Protein AF-W4G5K5-F1 (afdb_monomer_lite)

Structure (mmCIF, N/CA/C/O backbone):
data_AF-W4G5K5-F1
#
_entry.id   AF-W4G5K5-F1
#
loop_
_atom_site.group_PDB
_atom_site.id
_atom_site.type_symbol
_atom_site.label_atom_id
_atom_site.label_alt_id
_atom_site.label_comp_id
_atom_site.label_asym_id
_atom_site.label_entity_id
_atom_site.label_seq_id
_atom_site.pdbx_PDB_ins_code
_atom_site.Cartn_x
_atom_site.Cartn_y
_atom_site.Cartn_z
_atom_site.occupancy
_atom_site.B_iso_or_equiv
_atom_site.auth_seq_id
_atom_site.auth_comp_id
_atom_site.auth_asym_id
_atom_site.auth_atom_id
_atom_site.pdbx_PDB_model_num
ATOM 1 N N . MET A 1 1 ? -8.590 -24.365 -39.687 1.00 36.84 1 MET A N 1
ATOM 2 C CA . MET A 1 1 ? -7.495 -23.944 -38.786 1.00 36.84 1 MET A CA 1
ATOM 3 C C . MET A 1 1 ? -7.941 -22.691 -38.053 1.00 36.84 1 MET A C 1
ATOM 5 O O . MET A 1 1 ? -7.846 -21.599 -38.592 1.00 36.84 1 MET A O 1
ATOM 9 N N . THR A 1 2 ? -8.533 -22.855 -36.874 1.00 35.16 2 THR A N 1
ATOM 10 C CA . THR A 1 2 ? -9.077 -21.746 -36.081 1.00 35.16 2 THR A CA 1
ATOM 11 C C . THR A 1 2 ? -8.025 -21.366 -35.047 1.00 35.16 2 THR A C 1
ATOM 13 O O . THR A 1 2 ? -7.795 -22.125 -34.106 1.00 35.16 2 THR A O 1
ATOM 16 N N . MET A 1 3 ? -7.351 -20.229 -35.236 1.00 34.69 3 MET A N 1
ATOM 17 C CA . MET A 1 3 ? -6.474 -19.665 -34.209 1.00 34.69 3 MET A CA 1
ATOM 18 C C . MET A 1 3 ? -7.317 -19.348 -32.970 1.00 34.69 3 MET A C 1
ATOM 20 O O . MET A 1 3 ? -8.146 -18.436 -32.978 1.00 34.69 3 MET A O 1
ATOM 24 N N . ARG A 1 4 ? -7.134 -20.139 -31.909 1.00 44.97 4 ARG A N 1
ATOM 25 C CA . ARG A 1 4 ? -7.655 -19.822 -30.580 1.00 44.97 4 ARG A CA 1
ATOM 26 C C . ARG A 1 4 ? -6.837 -18.648 -30.057 1.00 44.97 4 ARG A C 1
ATOM 28 O O . ARG A 1 4 ? -5.636 -18.781 -29.847 1.00 44.97 4 ARG A O 1
ATOM 35 N N . ARG A 1 5 ? -7.488 -17.495 -29.897 1.00 50.00 5 ARG A N 1
ATOM 36 C CA . ARG A 1 5 ? -6.891 -16.335 -29.228 1.00 50.00 5 ARG A CA 1
ATOM 37 C C . ARG A 1 5 ? -6.496 -16.752 -27.803 1.00 50.00 5 ARG A C 1
ATOM 39 O O . ARG A 1 5 ? -7.291 -17.448 -27.166 1.00 50.00 5 ARG A O 1
ATOM 46 N N . PRO A 1 6 ? -5.318 -16.352 -27.303 1.00 44.94 6 PRO A N 1
ATOM 47 C CA . PRO A 1 6 ? -4.937 -16.623 -25.928 1.00 44.94 6 PRO A CA 1
ATOM 48 C C . PRO A 1 6 ? -5.944 -15.961 -24.982 1.00 44.94 6 PRO A C 1
ATOM 50 O O . PRO A 1 6 ? -6.346 -14.809 -25.167 1.00 44.94 6 PRO A O 1
ATOM 53 N N . VAL A 1 7 ? -6.392 -16.726 -23.990 1.00 53.97 7 VAL A N 1
ATOM 54 C CA . VAL A 1 7 ? -7.164 -16.212 -22.859 1.00 53.97 7 VAL A CA 1
ATOM 55 C C . VAL A 1 7 ? -6.253 -15.282 -22.068 1.00 53.97 7 VAL A C 1
ATOM 57 O O . VAL A 1 7 ? -5.369 -15.727 -21.347 1.00 53.97 7 VAL A O 1
ATOM 60 N N . ASN A 1 8 ? -6.446 -13.980 -22.274 1.00 47.59 8 ASN A N 1
ATOM 61 C CA . ASN A 1 8 ? -5.728 -12.922 -21.580 1.00 47.59 8 ASN A CA 1
ATOM 62 C C . ASN A 1 8 ? -6.267 -12.817 -20.138 1.00 47.59 8 ASN A C 1
ATOM 64 O O . ASN A 1 8 ? -7.453 -12.502 -19.975 1.00 47.59 8 ASN A O 1
ATOM 68 N N . PRO A 1 9 ? -5.447 -13.047 -19.096 1.00 45.88 9 PRO A N 1
ATOM 69 C CA . PRO A 1 9 ? -5.878 -12.961 -17.696 1.00 45.88 9 PRO A CA 1
ATOM 70 C C . PRO A 1 9 ? -6.278 -11.535 -17.269 1.00 45.88 9 PRO A C 1
ATOM 72 O O . PRO A 1 9 ? -6.961 -11.353 -16.266 1.00 45.88 9 PRO A O 1
ATOM 75 N N . CYS A 1 10 ? -5.975 -10.519 -18.083 1.00 43.75 10 CYS A N 1
ATOM 76 C CA . CYS A 1 10 ? -6.300 -9.113 -17.831 1.00 43.75 10 CYS A CA 1
ATOM 77 C C . CYS A 1 10 ? -7.803 -8.749 -17.894 1.00 43.75 10 CYS A C 1
ATOM 79 O O . CYS A 1 10 ? -8.151 -7.585 -17.716 1.00 43.75 10 CYS A O 1
ATOM 81 N N . ARG A 1 11 ? -8.730 -9.687 -18.158 1.00 47.12 11 ARG A N 1
ATOM 82 C CA . ARG A 1 11 ? -10.172 -9.360 -18.289 1.00 47.12 11 ARG A CA 1
ATOM 83 C C . ARG A 1 11 ? -10.982 -9.362 -16.989 1.00 47.12 11 ARG A C 1
ATOM 85 O O . ARG A 1 11 ? -12.155 -9.010 -17.048 1.00 47.12 11 ARG A O 1
ATOM 92 N N . ILE A 1 12 ? -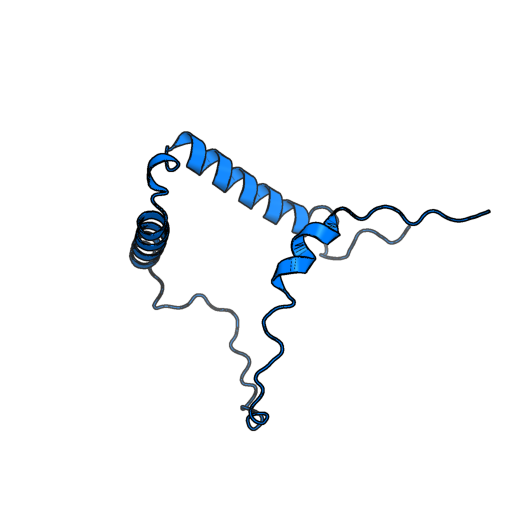10.397 -9.674 -15.832 1.00 42.12 12 ILE A N 1
ATOM 93 C CA . ILE A 1 12 ? -11.116 -9.578 -14.543 1.00 42.12 12 ILE A CA 1
ATOM 94 C C . ILE A 1 12 ? -11.105 -8.140 -13.986 1.00 42.12 12 ILE A C 1
ATOM 96 O O . ILE A 1 12 ? -12.062 -7.726 -13.338 1.00 42.12 12 ILE A O 1
ATOM 100 N N . VAL A 1 13 ? -10.114 -7.317 -14.345 1.00 46.66 13 VAL A N 1
ATOM 101 C CA . VAL A 1 13 ? -10.017 -5.915 -13.879 1.00 46.66 13 VAL A CA 1
ATOM 102 C C . VAL A 1 13 ? -10.787 -4.932 -14.782 1.00 46.66 13 VAL A C 1
ATOM 104 O O . VAL A 1 13 ? -10.948 -3.759 -14.460 1.00 46.66 13 VAL A O 1
ATOM 107 N N . ALA A 1 14 ? -11.351 -5.407 -15.899 1.00 44.88 14 ALA A N 1
ATOM 108 C CA . ALA A 1 14 ? -12.143 -4.584 -16.820 1.00 44.88 14 ALA A CA 1
ATOM 109 C C . ALA A 1 14 ? -13.569 -4.275 -16.314 1.00 44.88 14 ALA A C 1
ATOM 111 O O . ALA A 1 14 ? -14.289 -3.508 -16.952 1.00 44.88 14 ALA A O 1
ATOM 112 N N . SER A 1 15 ? -13.994 -4.848 -15.182 1.00 41.22 15 SER A N 1
ATOM 113 C CA . SER A 1 15 ? -15.380 -4.731 -14.709 1.00 41.22 15 SER A CA 1
ATOM 114 C C . SER A 1 15 ? -15.655 -3.534 -13.786 1.00 41.22 15 SER A C 1
ATOM 116 O O . SER A 1 15 ? -16.816 -3.277 -13.484 1.00 41.22 15 SER A O 1
ATOM 118 N N . ILE A 1 16 ? -14.635 -2.764 -13.381 1.00 44.56 16 ILE A N 1
ATOM 119 C CA . ILE A 1 16 ? -14.818 -1.541 -12.565 1.00 44.56 16 ILE A CA 1
ATOM 120 C C . ILE A 1 16 ? -14.887 -0.271 -13.437 1.00 44.56 16 ILE A C 1
ATOM 122 O O . ILE A 1 16 ? -15.393 0.761 -13.006 1.00 44.56 16 ILE A O 1
ATOM 126 N N . HIS A 1 17 ? -14.500 -0.347 -14.713 1.00 43.38 17 HIS A N 1
ATOM 127 C CA . HIS A 1 17 ? -14.457 0.820 -15.603 1.00 43.38 17 HIS A CA 1
ATOM 128 C C . HIS A 1 17 ? -15.768 1.103 -16.367 1.00 43.38 17 HIS A C 1
ATOM 130 O O . HIS A 1 17 ? -15.801 1.992 -17.212 1.00 43.38 17 HIS A O 1
ATOM 136 N N . HIS A 1 18 ? -16.851 0.358 -16.104 1.00 44.59 18 HIS A N 1
ATOM 137 C CA . HIS A 1 18 ? -18.089 0.444 -16.897 1.00 44.59 18 HIS A CA 1
ATOM 138 C C . HIS A 1 18 ? -19.261 1.168 -16.213 1.00 44.59 18 HIS A C 1
ATOM 140 O O . HIS A 1 18 ? -20.302 1.345 -16.836 1.00 44.59 18 HIS A O 1
ATOM 146 N N . TYR A 1 19 ? -19.130 1.597 -14.952 1.00 46.38 19 TYR A N 1
ATOM 147 C CA . TYR A 1 19 ? -20.270 2.163 -14.209 1.00 46.38 19 TYR A CA 1
ATOM 148 C C . TYR A 1 19 ? -20.322 3.699 -14.144 1.00 46.38 19 TYR A C 1
ATOM 150 O O . TYR A 1 19 ? -21.282 4.253 -13.619 1.00 46.38 19 TYR A O 1
ATOM 158 N N . CYS A 1 20 ? -19.344 4.414 -14.710 1.00 38.50 20 CYS A N 1
ATOM 159 C CA . CYS A 1 20 ? -19.255 5.877 -14.604 1.00 38.50 20 CYS A CA 1
ATOM 160 C C . CYS A 1 20 ? -19.504 6.595 -15.949 1.00 38.50 20 CYS A C 1
ATOM 162 O O . CYS A 1 20 ? -18.790 7.525 -16.310 1.00 38.50 20 CYS A O 1
ATOM 164 N N . THR A 1 21 ? -20.483 6.139 -16.741 1.00 49.56 21 THR A N 1
ATOM 165 C CA . THR A 1 21 ? -20.760 6.668 -18.100 1.00 49.56 21 THR A CA 1
ATOM 166 C C . THR A 1 21 ? -22.190 7.206 -18.272 1.00 49.56 21 THR A C 1
ATOM 168 O O . THR A 1 21 ? -22.740 7.135 -19.362 1.00 49.56 21 THR A O 1
ATOM 171 N N . MET A 1 22 ? -22.837 7.754 -17.232 1.00 48.22 22 MET A N 1
ATOM 172 C CA . MET A 1 22 ? -24.192 8.335 -17.379 1.00 48.22 22 MET A CA 1
ATOM 173 C C . MET A 1 22 ? -24.425 9.698 -16.708 1.00 48.22 22 MET A C 1
ATOM 175 O O . MET A 1 22 ? -25.541 10.000 -16.298 1.00 48.22 22 MET A O 1
ATOM 179 N N . ALA A 1 23 ? -23.423 10.577 -16.653 1.00 51.25 23 ALA A N 1
ATOM 180 C CA . ALA A 1 23 ? -23.683 11.989 -16.353 1.00 51.25 23 ALA A CA 1
ATOM 181 C C . ALA A 1 23 ? -22.598 12.907 -16.933 1.00 51.25 23 ALA A C 1
ATOM 183 O O . ALA A 1 23 ? -21.572 13.136 -16.303 1.00 51.25 23 ALA A O 1
ATOM 184 N N . THR A 1 24 ? -22.827 13.469 -18.121 1.00 47.38 24 THR A N 1
ATOM 185 C CA . THR A 1 24 ? -22.052 14.621 -18.610 1.00 47.38 24 THR A CA 1
ATOM 186 C C . THR A 1 24 ? -22.937 15.866 -18.619 1.00 47.38 24 THR A C 1
ATOM 188 O O . THR A 1 24 ? -23.860 15.930 -19.435 1.00 47.38 24 THR A O 1
ATOM 191 N N . PRO A 1 25 ? -22.668 16.893 -17.796 1.00 58.03 25 PRO A N 1
ATOM 192 C CA . PRO A 1 25 ? -22.883 18.268 -18.211 1.00 58.03 25 PRO A CA 1
ATOM 193 C C . PRO A 1 25 ? -21.671 18.754 -19.036 1.00 58.03 25 PRO A C 1
ATOM 195 O O . PRO A 1 25 ? -20.595 18.163 -18.986 1.00 58.03 25 PRO A O 1
ATOM 198 N N . SER A 1 26 ? -21.889 19.789 -19.849 1.00 63.09 26 SER A N 1
ATOM 199 C CA . SER A 1 26 ? -21.006 20.362 -20.888 1.00 63.09 26 SER A CA 1
ATOM 200 C C . SER A 1 26 ? -19.494 20.428 -20.586 1.00 63.09 26 SER A C 1
ATOM 202 O O . SER A 1 26 ? -19.120 20.641 -19.432 1.00 63.09 26 SER A O 1
ATOM 204 N N . PRO A 1 27 ? -18.617 20.390 -21.614 1.00 71.25 27 PRO A N 1
ATOM 205 C CA . PRO A 1 27 ? -17.175 20.508 -21.413 1.00 71.25 27 PRO A CA 1
ATOM 206 C C . PRO A 1 27 ? -16.788 21.891 -20.845 1.00 71.25 27 PRO A C 1
ATOM 208 O O . PRO A 1 27 ? -17.271 22.909 -21.349 1.00 71.25 27 PRO A O 1
ATOM 211 N N . PRO A 1 28 ? -15.921 21.957 -19.816 1.00 69.94 28 PRO A N 1
ATOM 212 C CA . PRO A 1 28 ? -15.388 23.218 -19.307 1.00 69.94 28 PRO A CA 1
ATOM 213 C C . PRO A 1 28 ? -14.466 23.897 -20.344 1.00 69.94 28 PRO A C 1
ATOM 215 O O . PRO A 1 28 ? -13.884 23.212 -21.190 1.00 69.94 28 PRO A O 1
ATOM 218 N N . PRO A 1 29 ? -14.311 25.236 -20.297 1.00 75.00 29 PRO A N 1
ATOM 219 C CA . PRO A 1 29 ? -13.402 25.965 -21.183 1.00 75.00 29 PRO A CA 1
ATOM 220 C C . PRO A 1 29 ? -11.945 25.499 -20.998 1.00 75.00 29 PRO A C 1
ATOM 222 O O . PRO A 1 29 ? -11.580 25.070 -19.899 1.00 75.00 29 PRO A O 1
ATOM 225 N N . PRO A 1 30 ? -11.096 25.590 -22.042 1.00 72.44 30 PRO A N 1
ATOM 226 C CA . PRO A 1 30 ? -9.710 25.145 -21.964 1.00 72.44 30 PRO A CA 1
ATOM 227 C C . PRO A 1 30 ? -8.961 25.963 -20.909 1.00 72.44 30 PRO A C 1
ATOM 229 O O . PRO A 1 30 ? -8.767 27.171 -21.052 1.00 72.44 30 PRO A O 1
ATOM 232 N N . LEU A 1 31 ? -8.567 25.292 -19.827 1.00 73.69 31 LEU A N 1
ATOM 233 C CA . LEU A 1 31 ? -7.742 25.884 -18.783 1.00 73.69 31 LEU A CA 1
ATOM 234 C C . LEU A 1 31 ? -6.349 26.204 -19.351 1.00 73.69 31 LEU A C 1
ATOM 236 O O . LEU A 1 31 ? -5.846 25.448 -20.189 1.00 73.69 31 LEU A O 1
ATOM 240 N N . PRO A 1 32 ? -5.701 27.299 -18.910 1.00 65.56 32 PRO A N 1
ATOM 241 C CA . PRO A 1 32 ? -4.335 27.599 -19.310 1.00 65.56 32 PRO A CA 1
ATOM 242 C C . PRO A 1 32 ? -3.430 26.432 -18.906 1.00 65.56 32 PRO A C 1
ATOM 244 O O . PRO A 1 32 ? -3.288 26.119 -17.723 1.00 65.56 32 PRO A O 1
ATOM 247 N N . MET A 1 33 ? -2.829 25.782 -19.903 1.00 54.72 33 MET A N 1
ATOM 248 C CA . MET A 1 33 ? -1.866 24.699 -19.721 1.00 54.72 33 MET A CA 1
ATOM 249 C C . MET A 1 33 ? -0.551 25.242 -19.152 1.00 54.72 33 MET A C 1
ATOM 251 O O . MET A 1 33 ? 0.456 25.353 -19.845 1.00 54.72 33 MET A O 1
ATOM 255 N N . SER A 1 34 ? -0.555 25.591 -17.870 1.00 58.59 34 SER A N 1
ATOM 256 C CA . SER A 1 34 ? 0.666 25.660 -17.081 1.00 58.59 34 SER A CA 1
ATOM 257 C C . SER A 1 34 ? 0.892 24.267 -16.518 1.00 58.59 34 SER A C 1
ATOM 259 O O . SER A 1 34 ? 0.356 23.930 -15.466 1.00 58.59 34 SER A O 1
ATOM 261 N N . SER A 1 35 ? 1.614 23.427 -17.261 1.00 63.38 35 SER A N 1
ATOM 262 C CA . SER A 1 35 ? 2.043 22.117 -16.771 1.00 63.38 35 SER A CA 1
ATOM 263 C C . SER A 1 35 ? 2.824 22.316 -15.467 1.00 63.38 35 SER A C 1
ATOM 265 O O . SER A 1 35 ? 3.924 22.881 -15.509 1.00 63.38 35 SER A O 1
ATOM 267 N N . PRO A 1 36 ? 2.310 21.882 -14.302 1.00 63.44 36 PRO A N 1
ATOM 268 C CA . PRO A 1 36 ? 3.100 21.932 -13.092 1.00 63.44 36 PRO A CA 1
ATOM 269 C C . PRO A 1 36 ? 4.193 20.871 -13.219 1.00 63.44 36 PRO A C 1
ATOM 271 O O . PRO A 1 36 ? 3.922 19.693 -13.451 1.00 63.44 36 PRO A O 1
ATOM 274 N N . LYS A 1 37 ? 5.453 21.298 -13.100 1.00 60.59 37 LYS A N 1
ATOM 275 C CA . LYS A 1 37 ? 6.582 20.381 -12.928 1.00 60.59 37 LYS A CA 1
ATOM 276 C C . LYS A 1 37 ? 6.276 19.504 -11.716 1.00 60.59 37 LYS A C 1
ATOM 278 O O . LYS A 1 37 ? 6.081 20.044 -10.632 1.00 60.59 37 LYS A O 1
ATOM 283 N N . SER A 1 38 ? 6.235 18.189 -11.927 1.00 69.25 38 SER A N 1
ATOM 284 C CA . SER A 1 38 ? 6.067 17.157 -10.899 1.00 69.25 38 SER A CA 1
ATOM 285 C C . SER A 1 38 ? 6.994 17.428 -9.709 1.00 69.25 38 SER A C 1
ATOM 287 O O . SER A 1 38 ? 8.185 17.123 -9.754 1.00 69.25 38 SER A O 1
ATOM 289 N N . ARG A 1 39 ? 6.453 18.036 -8.657 1.00 78.75 39 ARG A N 1
ATOM 290 C CA . ARG A 1 39 ? 7.098 18.249 -7.362 1.00 78.75 39 ARG A CA 1
ATOM 291 C C . ARG A 1 39 ? 6.186 17.623 -6.316 1.00 78.75 39 ARG A C 1
ATOM 293 O O . ARG A 1 39 ? 4.969 17.659 -6.478 1.00 78.75 39 ARG A O 1
ATOM 300 N N . PHE A 1 40 ? 6.777 17.063 -5.267 1.00 84.12 40 PHE A N 1
ATOM 301 C CA . PHE A 1 40 ? 6.020 16.657 -4.089 1.00 84.12 40 PHE A CA 1
ATOM 302 C C . PHE A 1 40 ? 5.202 17.834 -3.546 1.00 84.12 40 PHE A C 1
ATOM 304 O O . PHE A 1 40 ? 5.647 18.980 -3.582 1.00 84.12 40 PHE A O 1
ATOM 311 N N . GLU A 1 41 ? 3.992 17.550 -3.082 1.00 85.88 41 GLU A N 1
ATOM 312 C CA . GLU A 1 41 ? 3.134 18.561 -2.479 1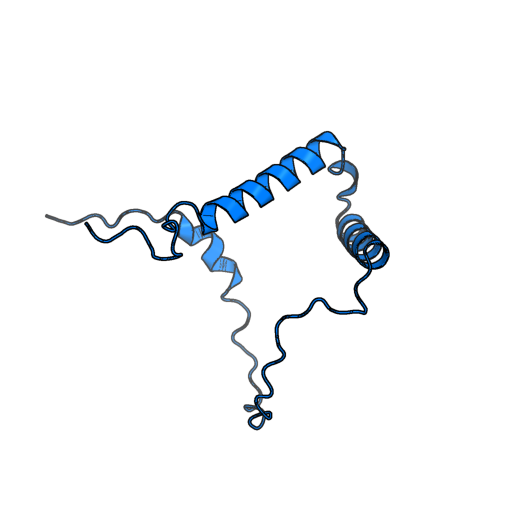.00 85.88 41 GLU A CA 1
ATOM 313 C C . GLU A 1 41 ? 3.674 18.932 -1.091 1.00 85.88 41 GLU A C 1
ATOM 315 O O . GLU A 1 41 ? 3.815 18.063 -0.233 1.00 85.88 41 GLU A O 1
ATOM 320 N N . ASP A 1 42 ? 3.951 20.219 -0.855 1.00 86.31 42 ASP A N 1
ATOM 321 C CA . ASP A 1 42 ? 4.541 20.699 0.408 1.00 86.31 42 ASP A CA 1
ATOM 322 C C . ASP A 1 42 ? 3.617 20.482 1.628 1.00 86.31 42 ASP A C 1
ATOM 324 O O . ASP A 1 42 ? 4.068 20.503 2.771 1.00 86.31 42 ASP A O 1
ATOM 328 N N . SER A 1 43 ? 2.316 20.279 1.396 1.00 88.19 43 SER A N 1
ATOM 329 C CA . SER A 1 43 ? 1.302 20.071 2.437 1.00 88.19 43 SER A CA 1
ATOM 330 C C . SER A 1 43 ? 1.231 18.619 2.941 1.00 88.19 43 SER A C 1
ATOM 332 O O . SER A 1 43 ? 0.679 18.368 4.016 1.00 88.19 43 SER A O 1
ATOM 334 N N . LEU A 1 44 ? 1.763 17.650 2.183 1.00 89.56 44 LEU A N 1
ATOM 335 C CA . LEU A 1 44 ? 1.638 16.229 2.495 1.00 89.56 44 LEU A CA 1
ATOM 336 C C . LEU A 1 44 ? 2.738 15.794 3.468 1.00 89.56 44 LEU A C 1
ATOM 338 O O . LEU A 1 44 ? 3.897 15.625 3.095 1.00 89.56 44 LEU A O 1
ATOM 342 N N . THR A 1 45 ? 2.361 15.559 4.722 1.00 95.00 45 THR A N 1
ATOM 343 C CA . THR A 1 45 ? 3.267 15.052 5.759 1.00 95.00 45 THR A CA 1
ATOM 344 C C . THR A 1 45 ? 3.103 13.544 5.955 1.00 95.00 45 THR A C 1
ATOM 346 O O . THR A 1 45 ? 2.053 12.973 5.655 1.00 95.00 45 THR A O 1
ATOM 349 N N . LEU A 1 46 ? 4.132 12.883 6.500 1.00 94.75 46 LEU A N 1
ATOM 350 C CA . LEU A 1 46 ? 4.046 11.461 6.857 1.00 94.75 46 LEU A CA 1
ATOM 351 C C . LEU A 1 46 ? 2.975 11.197 7.919 1.00 94.75 46 LEU A C 1
ATOM 353 O O . LEU A 1 46 ? 2.276 10.193 7.834 1.00 94.75 46 LEU A O 1
ATOM 357 N N . GLU A 1 47 ? 2.817 12.111 8.877 1.00 96.44 47 GLU A N 1
ATOM 358 C CA . GLU A 1 47 ? 1.770 12.005 9.894 1.00 96.44 47 GLU A CA 1
ATOM 359 C C . GLU A 1 47 ? 0.378 12.114 9.262 1.00 96.44 47 GLU A C 1
ATOM 361 O O . GLU A 1 47 ? -0.476 11.265 9.497 1.00 96.44 47 GLU A O 1
ATOM 366 N N . GLY A 1 48 ? 0.181 13.070 8.348 1.00 95.31 48 GLY A N 1
ATOM 367 C CA . GLY A 1 48 ? -1.078 13.191 7.614 1.00 95.31 48 GLY A CA 1
ATOM 368 C C . GLY A 1 48 ? -1.368 11.983 6.717 1.00 95.31 48 GLY A C 1
ATOM 369 O O . GLY A 1 48 ? -2.526 11.630 6.504 1.00 95.31 48 GLY A O 1
ATOM 370 N N . LEU A 1 49 ? -0.337 11.314 6.191 1.00 95.44 49 LEU A N 1
ATOM 371 C CA . LEU A 1 49 ? -0.506 10.053 5.468 1.00 95.44 49 LEU A CA 1
ATOM 372 C C . LEU A 1 49 ? -0.884 8.901 6.413 1.00 95.44 49 LEU A C 1
ATOM 374 O O . LEU A 1 49 ? -1.783 8.129 6.083 1.00 95.44 49 LEU A O 1
ATOM 378 N N . ARG A 1 50 ? -0.242 8.807 7.585 1.00 95.75 50 ARG A N 1
ATOM 379 C CA . ARG A 1 50 ? -0.553 7.813 8.626 1.00 95.75 50 ARG A CA 1
ATOM 380 C C . ARG A 1 50 ? -2.021 7.897 9.038 1.00 95.75 50 ARG A C 1
ATOM 382 O O . ARG A 1 50 ? -2.702 6.879 9.005 1.00 95.75 50 ARG A O 1
ATOM 389 N N . GLU A 1 51 ? -2.511 9.099 9.337 1.00 96.75 51 GLU A N 1
ATOM 390 C CA . GLU A 1 51 ? -3.910 9.347 9.716 1.00 96.75 51 GLU A CA 1
ATOM 391 C C . GLU A 1 51 ? -4.896 8.934 8.612 1.00 96.75 51 GLU A C 1
ATOM 393 O O . GLU A 1 51 ? -5.906 8.285 8.882 1.00 96.75 51 GLU A O 1
ATOM 398 N N . LYS A 1 52 ? -4.594 9.251 7.344 1.00 95.50 52 LYS A N 1
ATOM 399 C CA . LYS A 1 52 ? -5.432 8.843 6.202 1.00 95.50 52 LYS A CA 1
ATOM 400 C C . LYS A 1 52 ? -5.511 7.320 6.054 1.00 95.50 52 LYS A C 1
ATOM 402 O O . LYS A 1 52 ? -6.587 6.795 5.771 1.00 95.50 52 LYS A O 1
ATOM 407 N N . ILE A 1 53 ? -4.388 6.619 6.225 1.00 94.75 53 ILE A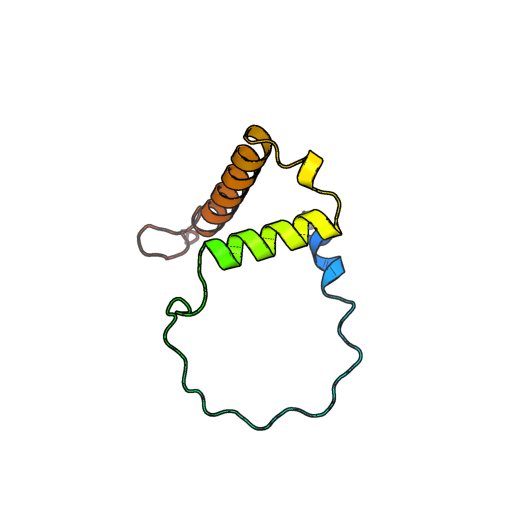 N 1
ATOM 408 C CA . ILE A 1 53 ? -4.332 5.149 6.166 1.00 94.75 53 ILE A CA 1
ATOM 409 C C . ILE A 1 53 ? -5.088 4.535 7.351 1.00 94.75 53 ILE A C 1
ATOM 411 O O . ILE A 1 53 ? -5.819 3.564 7.166 1.00 94.75 53 ILE A O 1
ATOM 415 N N . GLU A 1 54 ? -4.937 5.108 8.546 1.00 94.94 54 GLU A N 1
ATOM 416 C CA . GLU A 1 54 ? -5.628 4.677 9.765 1.00 94.94 54 GLU A CA 1
ATOM 417 C C . GLU A 1 54 ? -7.149 4.779 9.600 1.00 94.94 54 GLU A C 1
ATOM 419 O O . GLU A 1 54 ? -7.835 3.766 9.719 1.00 94.94 54 GLU A O 1
ATOM 424 N N . HIS A 1 55 ? -7.658 5.933 9.158 1.00 97.00 55 HIS A N 1
ATOM 425 C CA . HIS A 1 55 ? -9.084 6.122 8.883 1.00 97.00 55 HIS A CA 1
ATOM 426 C C . HIS A 1 55 ? -9.610 5.154 7.809 1.00 97.00 55 HIS A C 1
ATOM 428 O O . HIS A 1 55 ? -10.677 4.560 7.947 1.00 97.00 55 HIS A O 1
ATOM 434 N N . PHE A 1 56 ? -8.842 4.939 6.734 1.00 96.06 56 PHE A N 1
ATOM 435 C CA . PHE A 1 56 ? -9.213 3.984 5.687 1.00 96.06 56 PHE A CA 1
ATOM 436 C C . PHE A 1 56 ? 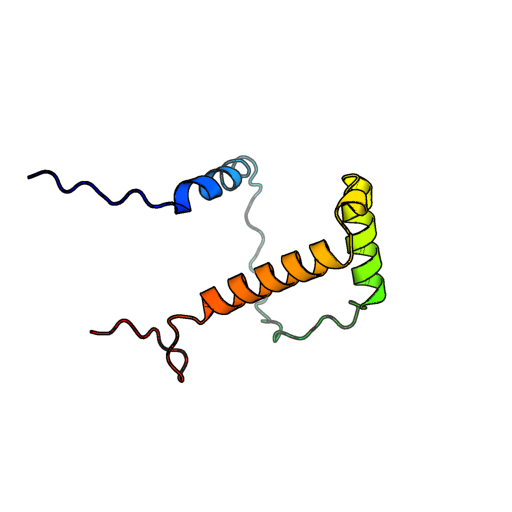-9.333 2.544 6.213 1.00 96.06 56 PHE A C 1
ATOM 438 O O . PHE A 1 56 ? -10.195 1.786 5.744 1.00 96.06 56 PHE A O 1
ATOM 445 N N . ALA A 1 57 ? -8.463 2.168 7.153 1.00 95.56 57 ALA A N 1
ATOM 446 C CA . ALA A 1 57 ? -8.455 0.859 7.789 1.00 95.56 57 ALA A CA 1
ATOM 447 C C . ALA A 1 57 ? -9.586 0.706 8.815 1.00 95.56 57 ALA A C 1
ATOM 449 O O . ALA A 1 57 ? -10.210 -0.358 8.860 1.00 95.56 57 ALA A O 1
ATOM 450 N N . ASP A 1 58 ? -9.872 1.760 9.587 1.00 95.88 58 ASP A N 1
ATOM 451 C CA . ASP A 1 58 ? -10.983 1.833 10.542 1.00 95.88 58 ASP A CA 1
ATOM 452 C C . ASP A 1 58 ? -12.327 1.612 9.848 1.00 95.88 58 ASP A C 1
ATOM 454 O O . ASP A 1 58 ? -13.076 0.713 10.233 1.00 95.88 58 ASP A O 1
ATOM 458 N N . ASP A 1 59 ? -12.582 2.345 8.757 1.00 96.88 59 ASP A N 1
ATOM 459 C CA . ASP A 1 59 ? -13.818 2.267 7.963 1.00 96.88 59 ASP A CA 1
ATOM 460 C C . ASP A 1 59 ? -14.142 0.843 7.473 1.00 96.88 59 ASP A C 1
ATOM 462 O O . ASP A 1 59 ? -15.277 0.538 7.097 1.00 96.88 59 ASP A O 1
ATOM 466 N N . ARG A 1 60 ? -13.136 -0.037 7.429 1.00 95.19 60 ARG A N 1
ATOM 467 C CA . ARG A 1 60 ? -13.226 -1.401 6.890 1.00 95.19 60 ARG A CA 1
ATOM 468 C C . ARG A 1 60 ? -12.992 -2.488 7.931 1.00 95.19 60 ARG A C 1
ATOM 470 O O . ARG A 1 60 ? -13.050 -3.665 7.571 1.00 95.19 60 ARG A O 1
ATOM 477 N N . ASP A 1 61 ? -12.722 -2.126 9.185 1.00 94.44 61 ASP A N 1
ATOM 478 C CA . ASP A 1 61 ? -12.305 -3.065 10.232 1.00 94.44 61 ASP A CA 1
ATOM 479 C C . ASP A 1 61 ? -11.098 -3.930 9.789 1.00 94.44 61 ASP A C 1
ATOM 481 O O . ASP A 1 61 ? -11.075 -5.164 9.892 1.00 94.44 61 ASP A O 1
ATOM 485 N N . TRP A 1 62 ? -10.088 -3.281 9.200 1.00 96.25 62 TRP A N 1
ATOM 486 C CA . TRP A 1 62 ? -8.910 -3.948 8.625 1.00 96.25 62 TRP A CA 1
ATOM 487 C C . TRP A 1 62 ? -7.715 -4.064 9.571 1.00 96.25 62 TRP A C 1
ATOM 489 O O . TRP A 1 62 ? -6.777 -4.807 9.275 1.00 96.25 62 TRP A O 1
ATOM 499 N N . HIS A 1 63 ? -7.768 -3.446 10.753 1.00 90.69 63 HIS A N 1
ATOM 500 C CA . HIS A 1 63 ? -6.689 -3.508 11.750 1.00 90.69 63 HIS A CA 1
ATOM 501 C C . HIS A 1 63 ? -6.277 -4.930 12.135 1.00 90.69 63 HIS A C 1
ATOM 503 O O . HIS A 1 63 ? -5.096 -5.200 12.338 1.00 90.69 63 HIS A O 1
ATOM 509 N N . LYS A 1 64 ? -7.216 -5.885 12.138 1.00 91.69 64 LYS A N 1
ATOM 510 C CA . LYS A 1 64 ? -6.932 -7.312 12.385 1.00 91.69 64 LYS A CA 1
ATOM 511 C C . LYS A 1 64 ? -5.943 -7.938 11.393 1.00 91.69 64 LYS A C 1
ATOM 513 O O . LYS A 1 64 ? -5.296 -8.932 11.717 1.00 91.69 64 LYS A O 1
ATOM 518 N N . PHE A 1 65 ? -5.815 -7.370 10.194 1.00 92.06 65 PHE A N 1
ATOM 519 C CA . PHE A 1 65 ? -4.880 -7.827 9.169 1.00 92.06 65 PHE A CA 1
ATOM 520 C C . PHE A 1 65 ? -3.550 -7.066 9.197 1.00 92.06 65 PHE A C 1
ATOM 522 O O . PHE A 1 65 ? -2.575 -7.561 8.632 1.00 92.06 65 PHE A O 1
ATOM 529 N N . HIS A 1 66 ? -3.466 -5.934 9.903 1.00 91.94 66 HIS A N 1
ATOM 530 C CA . HIS A 1 66 ? -2.283 -5.071 10.009 1.00 91.94 66 HIS A CA 1
ATOM 531 C C . HIS A 1 66 ? -1.259 -5.577 11.040 1.00 91.94 66 HIS A C 1
ATOM 533 O O . HIS A 1 66 ? -0.715 -4.826 11.847 1.00 91.94 66 HIS A O 1
ATOM 539 N N . THR A 1 67 ? -0.954 -6.876 11.015 1.00 94.62 67 THR A N 1
ATOM 540 C CA . THR A 1 67 ? 0.194 -7.396 11.770 1.00 94.62 67 THR A CA 1
ATOM 541 C C . THR A 1 67 ? 1.501 -6.976 11.082 1.00 94.62 67 THR A C 1
ATOM 543 O O . THR A 1 67 ? 1.529 -6.892 9.849 1.00 94.62 67 THR A O 1
ATOM 546 N N . PRO A 1 68 ? 2.617 -6.783 11.814 1.00 95.31 68 PRO A N 1
ATOM 547 C CA . PRO A 1 68 ? 3.889 -6.375 11.208 1.00 95.31 68 PRO A CA 1
ATOM 548 C C . PRO A 1 68 ? 4.349 -7.283 10.057 1.00 95.31 68 PRO A C 1
ATOM 550 O O . PRO A 1 68 ? 4.865 -6.807 9.050 1.00 95.31 68 PRO A O 1
ATOM 553 N N . ARG A 1 69 ? 4.108 -8.597 10.172 1.00 96.81 69 ARG A N 1
ATOM 554 C CA . ARG A 1 69 ? 4.418 -9.571 9.117 1.00 96.81 69 ARG A CA 1
ATOM 555 C C . ARG A 1 69 ? 3.582 -9.335 7.859 1.00 96.81 69 ARG A C 1
ATOM 557 O O . ARG A 1 69 ? 4.128 -9.368 6.763 1.00 96.81 69 ARG A O 1
ATOM 564 N N . ASN A 1 70 ? 2.276 -9.129 8.004 1.00 95.94 70 ASN A N 1
ATOM 565 C CA . ASN A 1 70 ? 1.383 -8.956 6.859 1.00 95.94 70 ASN A CA 1
ATOM 566 C C . ASN A 1 70 ? 1.674 -7.650 6.122 1.00 95.94 70 ASN A C 1
ATOM 568 O O . ASN A 1 70 ? 1.722 -7.651 4.897 1.00 95.94 70 ASN A O 1
ATOM 572 N N . LEU A 1 71 ? 1.930 -6.567 6.863 1.00 94.50 71 LEU A N 1
ATOM 573 C CA . LEU A 1 71 ? 2.311 -5.279 6.282 1.00 94.50 71 LEU A CA 1
ATOM 574 C C . LEU A 1 71 ? 3.631 -5.380 5.506 1.00 94.50 71 LEU A C 1
ATOM 576 O O . LEU A 1 71 ? 3.721 -4.876 4.391 1.00 94.50 71 LEU A O 1
ATOM 580 N N . LEU A 1 72 ? 4.629 -6.090 6.049 1.00 97.06 72 LEU A N 1
ATOM 581 C CA . LEU A 1 72 ? 5.894 -6.347 5.354 1.00 97.06 72 LEU A CA 1
ATOM 582 C C . LEU A 1 72 ? 5.682 -7.111 4.037 1.00 97.06 72 LEU A C 1
ATOM 584 O O . LEU A 1 72 ? 6.281 -6.766 3.018 1.00 97.06 72 LEU A O 1
ATOM 588 N N . LEU A 1 73 ? 4.836 -8.144 4.050 1.00 97.31 73 LEU A N 1
ATOM 589 C CA . LEU A 1 73 ? 4.539 -8.934 2.854 1.00 97.31 73 LEU A CA 1
ATOM 590 C C . LEU A 1 73 ? 3.758 -8.122 1.814 1.00 97.31 73 LEU A C 1
ATOM 592 O O . LEU A 1 73 ? 4.097 -8.189 0.637 1.00 97.31 73 LEU A O 1
ATOM 596 N N . ALA A 1 74 ? 2.776 -7.322 2.239 1.00 95.75 74 ALA A N 1
ATOM 597 C CA . ALA A 1 74 ? 2.031 -6.426 1.357 1.00 95.75 74 ALA A CA 1
ATOM 598 C C . ALA A 1 74 ? 2.957 -5.396 0.692 1.00 95.75 74 ALA A C 1
ATOM 600 O O . ALA A 1 74 ? 2.984 -5.304 -0.528 1.00 95.75 74 ALA A O 1
ATOM 601 N N . MET A 1 75 ? 3.804 -4.716 1.473 1.00 96.56 75 MET A N 1
ATOM 602 C CA . MET A 1 75 ? 4.812 -3.783 0.951 1.00 96.56 75 MET A CA 1
ATOM 603 C C . MET A 1 75 ? 5.759 -4.457 -0.052 1.00 96.56 75 MET A C 1
ATOM 605 O O . MET A 1 75 ? 6.109 -3.865 -1.067 1.00 96.56 75 MET A O 1
ATOM 609 N N . THR A 1 76 ? 6.171 -5.699 0.215 1.00 97.69 76 THR A N 1
ATOM 610 C CA . THR A 1 76 ? 7.013 -6.463 -0.719 1.00 97.69 76 THR A CA 1
ATOM 611 C C . THR A 1 76 ? 6.279 -6.755 -2.033 1.00 97.69 76 THR A C 1
ATOM 613 O O . THR A 1 76 ? 6.900 -6.713 -3.091 1.00 97.69 76 THR A O 1
ATOM 616 N N . GLY A 1 77 ? 4.968 -7.011 -1.976 1.00 97.50 77 GLY A N 1
ATOM 617 C CA . GLY A 1 77 ? 4.112 -7.144 -3.156 1.00 97.50 77 GLY A CA 1
ATOM 618 C C . GLY A 1 77 ? 4.109 -5.882 -4.020 1.00 97.50 77 GLY A C 1
ATOM 619 O O . GLY A 1 77 ? 4.410 -5.971 -5.204 1.00 97.50 77 GLY A O 1
ATOM 620 N N . GLU A 1 78 ? 3.897 -4.713 -3.410 1.00 97.25 78 GLU A N 1
ATOM 621 C CA . GLU A 1 78 ? 3.935 -3.409 -4.099 1.00 97.25 78 GLU A CA 1
ATOM 622 C C . GLU A 1 78 ? 5.296 -3.144 -4.767 1.00 97.25 78 GLU A C 1
ATOM 624 O O . GLU A 1 78 ? 5.369 -2.642 -5.886 1.00 97.25 78 GLU A O 1
ATOM 629 N N . VAL A 1 79 ? 6.403 -3.526 -4.117 1.00 97.25 79 VAL A N 1
ATOM 630 C CA . VAL A 1 79 ? 7.740 -3.457 -4.737 1.00 97.25 79 VAL A CA 1
ATOM 631 C C . VAL A 1 79 ? 7.818 -4.353 -5.975 1.00 97.25 79 VAL A C 1
ATOM 633 O O . VAL A 1 79 ? 8.395 -3.946 -6.980 1.00 97.25 79 VAL A O 1
ATOM 636 N N . GLY A 1 80 ? 7.220 -5.545 -5.926 1.00 97.00 80 GLY A N 1
ATOM 637 C CA . GLY A 1 80 ? 7.093 -6.432 -7.082 1.00 97.00 80 GLY A CA 1
ATOM 638 C C . GLY A 1 80 ? 6.327 -5.785 -8.239 1.00 97.00 80 GLY A C 1
ATOM 639 O O . GLY A 1 80 ? 6.825 -5.790 -9.361 1.00 97.00 80 GLY A O 1
ATOM 640 N N . GLU A 1 81 ? 5.185 -5.150 -7.966 1.00 95.94 81 GLU A N 1
ATOM 641 C CA . GLU A 1 81 ? 4.403 -4.423 -8.981 1.00 95.94 81 GLU A CA 1
ATOM 642 C C . GLU A 1 81 ? 5.197 -3.261 -9.600 1.00 95.94 81 GLU A C 1
ATOM 644 O O . GLU A 1 81 ? 5.168 -3.037 -10.814 1.00 95.94 81 GLU A O 1
ATOM 649 N N . VAL A 1 82 ? 5.987 -2.551 -8.789 1.00 95.56 82 VAL A N 1
ATOM 650 C CA . VAL A 1 82 ? 6.919 -1.539 -9.300 1.00 95.56 82 VAL A CA 1
ATOM 651 C C . VAL A 1 82 ? 7.964 -2.188 -10.208 1.00 95.56 82 VAL A C 1
ATOM 653 O O . VAL A 1 82 ? 8.214 -1.673 -11.295 1.00 95.56 82 VAL A O 1
ATOM 656 N N . CYS A 1 83 ? 8.549 -3.325 -9.823 1.00 94.50 83 CYS A N 1
ATOM 657 C CA . CYS A 1 83 ? 9.505 -4.049 -10.665 1.00 94.50 83 CYS A CA 1
ATOM 658 C C . CYS A 1 83 ? 8.898 -4.484 -12.009 1.00 94.50 83 CYS A C 1
ATOM 660 O O . CYS A 1 83 ? 9.582 -4.404 -13.030 1.00 94.50 83 CYS A O 1
ATOM 662 N N . GLU A 1 84 ? 7.623 -4.875 -12.052 1.00 92.19 84 GLU A N 1
ATOM 663 C CA . GLU A 1 84 ? 6.935 -5.245 -13.296 1.00 92.19 84 GLU A CA 1
ATOM 664 C C . GLU A 1 84 ? 6.887 -4.103 -14.322 1.00 92.19 84 GLU A C 1
ATOM 666 O O . GLU A 1 84 ? 6.910 -4.367 -15.527 1.00 92.19 84 GLU A O 1
ATOM 671 N N . CYS A 1 85 ? 6.897 -2.841 -13.876 1.00 90.38 85 CYS A N 1
ATOM 672 C CA . CYS A 1 85 ? 6.968 -1.672 -14.760 1.00 90.38 85 CYS A CA 1
ATOM 673 C C . CYS A 1 85 ? 8.313 -1.548 -15.499 1.00 90.38 85 CYS A C 1
ATOM 675 O O . CYS A 1 85 ? 8.383 -0.904 -16.552 1.00 90.38 85 CYS A O 1
ATOM 677 N N . PHE A 1 86 ? 9.377 -2.133 -14.943 1.00 88.62 86 PHE A N 1
ATOM 678 C CA . PHE A 1 86 ? 10.751 -2.004 -15.437 1.00 88.62 86 PHE A CA 1
ATOM 679 C C . PHE A 1 86 ? 11.331 -3.302 -15.994 1.00 88.62 86 PHE A C 1
ATOM 681 O O . PHE A 1 86 ? 12.352 -3.255 -16.667 1.00 88.62 86 PHE A O 1
ATOM 688 N N . GLN A 1 87 ? 10.690 -4.448 -15.761 1.00 86.31 87 GLN A N 1
ATOM 689 C CA . GLN A 1 87 ? 11.242 -5.769 -16.084 1.00 86.31 87 GLN A CA 1
ATOM 690 C C . GLN A 1 87 ? 11.643 -5.960 -17.566 1.00 86.31 87 GLN A C 1
ATOM 692 O O . GLN A 1 87 ? 12.526 -6.762 -17.851 1.00 86.31 87 GLN A O 1
ATOM 697 N N . TRP A 1 88 ? 11.020 -5.219 -18.493 1.00 87.31 88 TRP A N 1
ATOM 698 C CA . TRP A 1 88 ? 11.298 -5.265 -19.940 1.00 87.31 88 TRP A CA 1
ATOM 699 C C . TRP A 1 88 ? 11.882 -3.956 -20.489 1.00 87.31 88 TRP A C 1
ATOM 701 O O . TRP A 1 88 ? 11.979 -3.772 -21.702 1.00 87.31 88 TRP A O 1
ATOM 711 N N . ARG A 1 89 ? 12.256 -3.025 -19.608 1.00 81.94 89 ARG A N 1
ATOM 712 C CA . ARG A 1 89 ? 12.950 -1.799 -20.001 1.00 81.94 89 ARG A CA 1
ATOM 713 C C . ARG A 1 89 ? 14.441 -2.115 -20.110 1.00 81.94 89 ARG A C 1
ATOM 715 O O . ARG A 1 89 ? 15.021 -2.683 -19.190 1.00 81.94 89 ARG A O 1
ATOM 722 N N . GLY A 1 90 ? 15.054 -1.745 -21.225 1.00 77.69 90 GLY A N 1
ATOM 723 C CA . GLY A 1 90 ? 16.500 -1.691 -21.373 1.00 77.69 90 GLY A CA 1
ATOM 724 C C . GLY A 1 90 ? 17.096 -0.577 -20.512 1.00 77.69 90 GLY A C 1
ATOM 725 O O . GLY A 1 90 ? 16.384 0.307 -20.028 1.00 77.69 90 GLY A O 1
ATOM 726 N N . ASP A 1 91 ? 18.417 -0.603 -20.342 1.00 76.06 91 ASP A N 1
ATOM 727 C CA . ASP A 1 91 ? 19.152 0.336 -19.480 1.00 76.06 9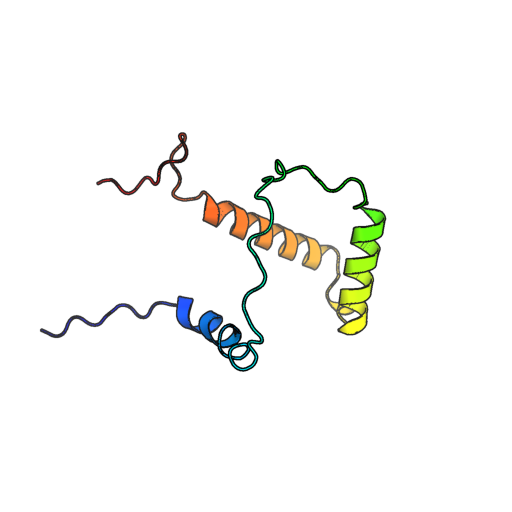1 ASP A CA 1
ATOM 728 C C . ASP A 1 91 ? 18.982 1.818 -19.886 1.00 76.06 91 ASP A C 1
ATOM 730 O O . ASP A 1 91 ? 19.229 2.719 -19.086 1.00 76.06 91 ASP A O 1
ATOM 734 N N . ASP A 1 92 ? 18.539 2.086 -21.118 1.00 75.56 92 ASP A N 1
ATOM 735 C CA . ASP A 1 92 ? 18.272 3.417 -21.672 1.00 75.56 92 ASP A CA 1
ATOM 736 C C . ASP A 1 92 ? 16.779 3.810 -21.669 1.00 75.56 92 ASP A C 1
ATOM 738 O O . ASP A 1 92 ? 16.407 4.862 -22.194 1.00 75.56 92 ASP A O 1
ATOM 742 N N . GLY A 1 93 ? 15.917 2.990 -21.061 1.00 61.41 93 GLY A N 1
ATOM 743 C CA . GLY A 1 93 ? 14.476 3.220 -20.983 1.00 61.41 93 GLY A CA 1
ATOM 744 C C . GLY A 1 93 ? 13.696 2.828 -22.241 1.00 61.41 93 GLY A C 1
ATOM 745 O O . GLY A 1 93 ? 12.505 3.137 -22.317 1.00 61.41 93 GLY A O 1
ATOM 746 N N . GLN A 1 94 ? 14.324 2.157 -23.211 1.00 59.62 94 GLN A N 1
ATOM 747 C CA . GLN A 1 94 ? 13.638 1.587 -24.374 1.00 59.62 94 GLN A CA 1
ATOM 748 C C . GLN A 1 94 ? 13.126 0.180 -24.068 1.00 59.62 94 GLN A C 1
ATOM 750 O O . GLN A 1 94 ? 13.750 -0.562 -23.318 1.00 59.62 94 GLN A O 1
ATOM 755 N N . ASP A 1 95 ? 11.985 -0.203 -24.633 1.00 61.22 95 ASP A N 1
ATOM 756 C CA . ASP A 1 95 ? 11.501 -1.581 -24.514 1.00 61.22 95 ASP A CA 1
ATOM 757 C C . ASP A 1 95 ? 12.455 -2.518 -25.271 1.00 61.22 95 ASP A C 1
ATOM 759 O O . ASP A 1 95 ? 12.835 -2.230 -26.406 1.00 61.22 95 ASP A O 1
ATOM 763 N N . VAL A 1 96 ? 12.857 -3.635 -24.656 1.00 63.78 96 VAL A N 1
ATOM 764 C CA . VAL A 1 96 ? 13.824 -4.579 -25.261 1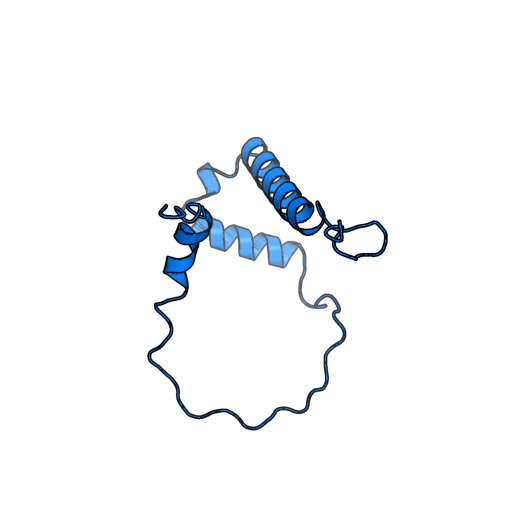.00 63.78 96 VAL A CA 1
ATOM 765 C C . VAL A 1 96 ? 13.247 -5.418 -26.412 1.00 63.78 96 VAL A C 1
ATOM 767 O O . VAL A 1 96 ? 13.953 -6.238 -27.000 1.00 63.78 96 VAL A O 1
ATOM 770 N N . ASP A 1 97 ? 11.985 -5.195 -26.779 1.00 58.41 97 ASP A N 1
ATOM 771 C CA . ASP A 1 97 ? 11.298 -5.925 -27.842 1.00 58.41 97 ASP A CA 1
ATOM 772 C C . ASP A 1 97 ? 11.587 -5.306 -29.218 1.00 58.41 97 ASP A C 1
ATOM 774 O O . ASP A 1 97 ? 10.787 -4.579 -29.810 1.00 58.41 97 ASP A O 1
ATOM 778 N N . GLY A 1 98 ? 12.776 -5.626 -29.725 1.00 57.19 98 GLY A N 1
ATOM 779 C CA . GLY A 1 98 ? 13.242 -5.312 -31.074 1.00 57.19 98 GLY A CA 1
ATOM 780 C C . GLY A 1 98 ? 13.995 -6.468 -31.741 1.00 57.19 98 GLY A C 1
ATOM 781 O O . GLY A 1 98 ? 14.972 -6.211 -32.444 1.00 57.19 98 GLY A O 1
ATOM 782 N N . ALA A 1 99 ? 13.573 -7.719 -31.514 1.00 39.66 99 ALA A N 1
ATOM 783 C CA . ALA A 1 99 ? 14.097 -8.916 -32.185 1.00 39.66 99 ALA A CA 1
ATOM 784 C C . ALA A 1 99 ? 12.978 -9.753 -32.823 1.00 39.66 99 ALA A C 1
ATOM 786 O O . ALA A 1 99 ? 11.947 -9.976 -32.149 1.00 39.66 99 ALA A O 1
#

Radius of gyration: 21.21 Å; chains: 1; bounding box: 43×52×51 Å

Organism: Aphanomyces astaci (NCBI:txid112090)

InterPro domains:
  IPR052555 dCTP Pyrophosphatase [PTHR46523] (37-95)

Secondary structure (DSSP, 8-state):
--------GGGSGGGSTTS--S----PPP------------TT--HHHHHHHHHHHHHTTT-GGG--HHHHHHHHHHHHHHHHHTTTTB-TTS-BS---

Sequence (99 aa):
MTMRRPVNPCRIVASIHHYCTMATPSPPPPLPMSSPKSRFEDSLTLEGLREKIEHFADDRDWHKFHTPRNLLLAMTGEVGEVCECFQWRGDDGQDVDGA

Foldseek 3Di:
DDPDDDPDPPVVVVVVPPPPPPDDDDDDDDDPPPPPDDDPDPPDDPVNVVVVVVVVCVVVVNVVQPDVVNVVVVVVVVVVVVCVVCVQADPVRDGVPDD

pLDDT: mean 74.62, std 21.35, range [34.69, 97.69]